Protein AF-X0PMG7-F1 (afdb_monomer_lite)

Secondary structure (DSSP, 8-state):
----GGGGS--TTGGGHHHHHHHHHHTT--HHHHHHHHHHHHHHHHHHHHHT--GGG--HHHHHHHHHHHHHTT-S-PPPHHHHHHHHHHHHHTT-S---------S--S-TTTTS--

Sequence (118 aa):
MGTISWRRGSGPLVPFAEGFGEELGRLGHRPGAVRHHLLLMGQFDRWLTGEGLVVEDLSVAVVEAFLGFRRASGRRRVPTAATVAPLLKYLRARQVVPPETLATPTSCDEMLVRYRTI

Organism: NCBI:txid1219028

pLDDT: mean 76.68, std 18.18, range [36.69, 94.38]

Radius of gyration: 14.13 Å; chains: 1; bounding box: 36×36×32 Å

Foldseek 3Di:
DDDLVLLPPPFQCNVVLPVLLVVCVVVVADPVLSVVLSVVSSLLSVVCVVVVHHLQNDDPVSVVVSLVVVVVVVDPDGDDVVSCVSVVVSCVVVVVYPPPPDPDPPDPPPDPPPRPDD

Structure (mmCIF, N/CA/C/O backbone):
data_AF-X0PMG7-F1
#
_entry.id   AF-X0PMG7-F1
#
loop_
_atom_site.group_PDB
_atom_site.id
_atom_site.type_symbol
_atom_site.label_atom_id
_atom_site.label_alt_id
_atom_site.label_comp_id
_atom_site.label_asym_id
_atom_site.label_entity_id
_atom_site.label_seq_id
_atom_site.pdbx_PDB_ins_code
_atom_site.Cartn_x
_atom_site.Cartn_y
_atom_site.Cartn_z
_atom_site.occupancy
_atom_site.B_iso_or_equiv
_atom_site.auth_seq_id
_atom_site.auth_comp_id
_atom_site.auth_asym_id
_atom_site.auth_atom_id
_atom_site.pdbx_PDB_model_num
ATOM 1 N N . MET A 1 1 ? 16.828 -16.840 -3.950 1.00 49.34 1 MET A N 1
ATOM 2 C CA . MET A 1 1 ? 15.976 -15.631 -3.818 1.00 49.34 1 MET A CA 1
ATOM 3 C C . MET A 1 1 ? 14.840 -15.956 -2.855 1.00 49.34 1 MET A C 1
ATOM 5 O O . MET A 1 1 ? 14.141 -16.927 -3.095 1.00 49.34 1 MET A O 1
ATOM 9 N N . GLY A 1 2 ? 14.705 -15.241 -1.732 1.00 58.06 2 GLY A N 1
ATOM 10 C CA . GLY A 1 2 ? 13.720 -15.589 -0.695 1.00 58.06 2 GLY A CA 1
ATOM 11 C C . GLY A 1 2 ? 12.274 -15.399 -1.164 1.00 58.06 2 GLY A C 1
ATOM 12 O O . GLY A 1 2 ? 11.942 -14.345 -1.708 1.00 58.06 2 GLY A O 1
ATOM 13 N N . THR A 1 3 ? 11.427 -16.408 -0.948 1.00 71.12 3 THR A N 1
ATOM 14 C CA . THR A 1 3 ? 10.010 -16.391 -1.338 1.00 71.12 3 THR A CA 1
ATOM 15 C C . THR A 1 3 ? 9.225 -15.345 -0.554 1.00 71.12 3 THR A C 1
ATOM 17 O O . THR A 1 3 ? 9.398 -15.210 0.658 1.00 71.12 3 THR A O 1
ATOM 20 N N . ILE A 1 4 ? 8.317 -14.641 -1.226 1.00 85.38 4 ILE A N 1
ATOM 21 C CA . ILE A 1 4 ? 7.404 -13.679 -0.603 1.00 85.38 4 ILE A CA 1
ATOM 22 C C . ILE A 1 4 ? 6.265 -14.469 0.052 1.00 85.38 4 ILE A C 1
ATOM 24 O O . ILE A 1 4 ? 5.267 -14.789 -0.585 1.00 85.38 4 ILE A O 1
ATOM 28 N N . SER A 1 5 ? 6.456 -14.847 1.317 1.00 88.12 5 SER A N 1
ATOM 29 C CA . SER A 1 5 ? 5.601 -15.810 2.025 1.00 88.12 5 SER A CA 1
ATOM 30 C C . SER A 1 5 ? 4.172 -15.330 2.280 1.00 88.12 5 SER A C 1
ATOM 32 O O . SER A 1 5 ? 3.270 -16.160 2.315 1.00 88.12 5 SER A O 1
ATOM 34 N N . TRP A 1 6 ? 3.949 -14.017 2.416 1.00 91.94 6 TRP A N 1
ATOM 35 C CA . TRP A 1 6 ? 2.618 -13.454 2.684 1.00 91.94 6 TRP A CA 1
ATOM 36 C C . TRP A 1 6 ? 1.620 -13.698 1.543 1.00 91.94 6 TRP A C 1
ATOM 38 O O . TRP A 1 6 ? 0.425 -13.755 1.793 1.00 91.94 6 TRP A O 1
ATOM 48 N N . ARG A 1 7 ? 2.103 -13.958 0.318 1.00 91.81 7 ARG A N 1
ATOM 49 C CA . ARG A 1 7 ? 1.275 -14.329 -0.845 1.00 91.81 7 ARG A CA 1
ATOM 50 C C . ARG A 1 7 ? 0.483 -15.631 -0.670 1.00 91.81 7 ARG A C 1
ATOM 52 O O . ARG A 1 7 ? -0.323 -15.961 -1.523 1.00 91.81 7 ARG A O 1
ATOM 59 N N . ARG A 1 8 ? 0.757 -16.402 0.385 1.00 90.69 8 ARG A N 1
ATOM 60 C CA . ARG A 1 8 ? 0.014 -17.623 0.734 1.00 90.69 8 ARG A CA 1
ATOM 61 C C . ARG A 1 8 ? -0.985 -17.412 1.874 1.00 90.69 8 ARG A C 1
ATOM 63 O O . ARG A 1 8 ? -1.571 -18.382 2.337 1.00 90.69 8 ARG A O 1
ATOM 70 N N . GLY A 1 9 ? -1.101 -16.188 2.388 1.00 91.00 9 GLY A N 1
ATOM 71 C CA . GLY A 1 9 ? -2.079 -15.849 3.416 1.00 91.00 9 GLY A CA 1
ATOM 72 C C . GLY A 1 9 ? -3.486 -15.689 2.842 1.00 91.00 9 GLY A C 1
ATOM 73 O O . GLY A 1 9 ? -3.730 -15.947 1.668 1.00 91.00 9 GLY A O 1
ATOM 74 N N . SER A 1 10 ? -4.396 -15.211 3.681 1.00 91.19 10 SER A N 1
ATOM 75 C CA . SER A 1 10 ? -5.794 -14.926 3.335 1.00 91.19 10 SER A CA 1
ATOM 76 C C . SER A 1 10 ? -6.121 -13.432 3.431 1.00 91.19 10 SER A C 1
ATOM 78 O O . SER A 1 10 ? -7.265 -13.065 3.680 1.00 91.19 10 SER A O 1
ATOM 80 N N . GLY A 1 11 ? -5.102 -12.577 3.335 1.00 91.88 11 GLY A N 1
ATOM 81 C CA . GLY A 1 11 ? -5.273 -11.135 3.436 1.00 91.88 11 GLY A CA 1
ATOM 82 C C . GLY A 1 11 ? -5.918 -10.544 2.178 1.00 91.88 11 GLY A C 1
ATOM 83 O O . GLY A 1 11 ? -5.859 -11.155 1.102 1.00 91.88 11 GLY A O 1
ATOM 84 N N . PRO A 1 12 ? -6.521 -9.351 2.289 1.00 93.12 12 PRO A N 1
ATOM 85 C CA . PRO A 1 12 ? -7.296 -8.740 1.213 1.00 93.12 12 PRO A CA 1
ATOM 86 C C . PRO A 1 12 ? -6.463 -8.497 -0.056 1.00 93.12 12 PRO A C 1
ATOM 88 O O . PRO A 1 12 ? -6.970 -8.604 -1.169 1.00 93.12 12 PRO A O 1
ATOM 91 N N . LEU A 1 13 ? -5.159 -8.236 0.068 1.00 92.44 13 LEU A N 1
ATOM 92 C CA . LEU A 1 13 ? -4.297 -7.951 -1.079 1.00 92.44 13 LEU A CA 1
ATOM 93 C C . LEU A 1 13 ? -3.648 -9.200 -1.687 1.00 92.44 13 LEU A C 1
ATOM 95 O O . LEU A 1 13 ? -3.039 -9.109 -2.756 1.00 92.44 13 LEU A O 1
ATOM 99 N N . VAL A 1 14 ? -3.759 -10.365 -1.048 1.00 94.38 14 VAL A N 1
ATOM 100 C CA . VAL A 1 14 ? -3.118 -11.604 -1.517 1.00 94.38 14 VAL A CA 1
ATOM 101 C C . VAL A 1 14 ? -3.473 -11.960 -2.970 1.00 94.38 14 VAL A C 1
ATOM 103 O O . VAL A 1 14 ? -2.531 -12.190 -3.738 1.00 94.38 14 VAL A O 1
ATOM 106 N N . PRO A 1 15 ? -4.751 -11.924 -3.409 1.00 94.00 15 PRO A N 1
ATOM 107 C CA . PRO A 1 15 ? -5.128 -12.272 -4.787 1.00 94.00 15 PRO A CA 1
ATOM 108 C C . PRO A 1 15 ? -4.471 -11.388 -5.859 1.00 94.00 15 PRO A C 1
ATOM 110 O O . PRO A 1 15 ? -4.362 -11.767 -7.022 1.00 94.00 15 PRO A O 1
ATOM 113 N N . PHE A 1 16 ? -4.003 -10.201 -5.474 1.00 92.50 16 PHE A N 1
ATOM 114 C CA . PHE A 1 16 ? -3.460 -9.190 -6.378 1.00 92.50 16 PHE A CA 1
ATOM 115 C C . PHE A 1 16 ? -1.933 -9.230 -6.476 1.00 92.50 16 PHE A C 1
ATOM 117 O O . PHE A 1 16 ? -1.347 -8.584 -7.347 1.00 92.50 16 PHE A O 1
ATOM 124 N N . ALA A 1 17 ? -1.276 -9.972 -5.586 1.00 92.69 17 ALA A N 1
ATOM 125 C CA . ALA A 1 17 ? 0.159 -9.881 -5.364 1.00 92.69 17 ALA A CA 1
ATOM 126 C C . ALA A 1 17 ? 1.008 -10.406 -6.527 1.00 92.69 17 ALA A C 1
ATOM 128 O O . ALA A 1 17 ? 2.108 -9.896 -6.758 1.00 92.69 17 ALA A O 1
ATOM 129 N N . GLU A 1 18 ? 0.547 -11.449 -7.215 1.00 93.06 18 GLU A N 1
ATOM 130 C CA . GLU A 1 18 ? 1.232 -12.020 -8.377 1.00 93.06 18 GLU A CA 1
ATOM 131 C C . GLU A 1 18 ? 1.179 -11.056 -9.560 1.00 93.06 18 GLU A C 1
ATOM 133 O O . GLU A 1 18 ? 2.226 -10.544 -9.961 1.00 93.06 18 GLU A O 1
ATOM 138 N N . GLY A 1 19 ? -0.031 -10.701 -10.003 1.00 93.19 19 GLY A N 1
ATOM 139 C CA . GLY A 1 19 ? -0.224 -9.795 -11.135 1.00 93.19 19 GLY A CA 1
ATOM 140 C C . GLY A 1 19 ? 0.378 -8.404 -10.915 1.00 93.19 19 GLY A C 1
ATOM 141 O O . GLY A 1 19 ? 0.882 -7.800 -11.857 1.00 93.19 19 GLY A O 1
ATOM 142 N N . PHE A 1 20 ? 0.438 -7.907 -9.673 1.00 92.56 20 PHE A N 1
ATOM 143 C CA . PHE A 1 20 ? 1.149 -6.658 -9.395 1.00 92.56 20 PHE A CA 1
ATOM 144 C C . PHE A 1 20 ? 2.663 -6.787 -9.625 1.00 92.56 20 PHE A C 1
ATOM 146 O O . PHE A 1 20 ? 3.303 -5.872 -10.140 1.00 92.56 20 PHE A O 1
ATOM 153 N N . GLY A 1 21 ? 3.253 -7.931 -9.267 1.00 92.31 21 GLY A N 1
ATOM 154 C CA . GLY A 1 21 ? 4.668 -8.200 -9.522 1.00 92.31 21 GLY A CA 1
ATOM 155 C C . GLY A 1 21 ? 4.986 -8.290 -11.015 1.00 92.31 21 GLY A C 1
ATOM 156 O O . GLY A 1 21 ? 5.988 -7.726 -11.457 1.00 92.31 21 GLY A O 1
ATOM 157 N N . GLU A 1 22 ? 4.122 -8.956 -11.779 1.00 93.38 22 GLU A N 1
ATOM 158 C CA . GLU A 1 22 ? 4.220 -9.046 -13.240 1.00 93.38 22 GLU A CA 1
ATOM 159 C C . GLU A 1 22 ? 4.084 -7.674 -13.900 1.00 93.38 22 GLU A C 1
ATOM 161 O O . GLU A 1 22 ? 4.903 -7.317 -14.747 1.00 93.38 22 GLU A O 1
ATOM 166 N N . GLU A 1 23 ? 3.115 -6.867 -13.460 1.00 91.19 23 GLU A N 1
ATOM 167 C CA . GLU A 1 23 ? 2.899 -5.516 -13.977 1.00 91.19 23 GLU A CA 1
ATOM 168 C C . GLU A 1 23 ? 4.119 -4.621 -13.739 1.00 91.19 23 GLU A C 1
ATOM 170 O O . GLU A 1 23 ? 4.565 -3.921 -14.646 1.00 91.19 23 GLU A O 1
ATOM 175 N N . LEU A 1 24 ? 4.729 -4.679 -12.551 1.00 89.25 24 LEU A N 1
ATOM 176 C CA . LEU A 1 24 ? 5.972 -3.949 -12.294 1.00 89.25 24 LEU A CA 1
ATOM 177 C C . LEU A 1 24 ? 7.110 -4.424 -13.212 1.00 89.25 24 LEU A C 1
ATOM 179 O O . LEU A 1 24 ? 7.884 -3.601 -13.703 1.00 89.25 24 LEU A O 1
ATOM 183 N N . GLY A 1 25 ? 7.205 -5.729 -13.479 1.00 89.75 25 GLY A N 1
ATOM 184 C CA . GLY A 1 25 ? 8.149 -6.274 -14.457 1.00 89.75 25 GLY A CA 1
ATOM 185 C C . GLY A 1 25 ? 7.902 -5.728 -15.867 1.00 89.75 25 GLY A C 1
ATOM 186 O O . GLY A 1 25 ? 8.835 -5.250 -16.512 1.00 89.75 25 GLY A O 1
ATOM 187 N N . ARG A 1 26 ? 6.640 -5.707 -16.310 1.00 90.25 26 ARG A N 1
ATOM 188 C CA . ARG A 1 26 ? 6.209 -5.163 -17.608 1.00 90.25 26 ARG A CA 1
ATOM 189 C C . ARG A 1 26 ? 6.520 -3.671 -17.750 1.00 90.25 26 ARG A C 1
ATOM 191 O O . ARG A 1 26 ? 6.894 -3.220 -18.827 1.00 90.25 26 ARG A O 1
ATOM 198 N N . LEU A 1 27 ? 6.413 -2.914 -16.659 1.00 86.12 27 LEU A N 1
ATOM 199 C CA . LEU A 1 27 ? 6.783 -1.496 -16.587 1.00 86.12 27 LEU A CA 1
ATOM 200 C C . LEU A 1 27 ? 8.309 -1.261 -16.522 1.00 86.12 27 LEU A C 1
ATOM 202 O O . LEU A 1 27 ? 8.751 -0.116 -16.432 1.00 86.12 27 LEU A O 1
ATOM 206 N N . GLY A 1 28 ? 9.125 -2.319 -16.574 1.00 89.81 28 GLY A N 1
ATOM 207 C CA . GLY A 1 28 ? 10.586 -2.235 -16.615 1.00 89.81 28 GLY A CA 1
ATOM 208 C C . GLY A 1 28 ? 11.249 -2.064 -15.246 1.00 89.81 28 GLY A C 1
ATOM 209 O O . GLY A 1 28 ? 12.418 -1.672 -15.171 1.00 89.81 28 GLY A O 1
ATOM 210 N N . HIS A 1 29 ? 10.544 -2.340 -14.143 1.00 85.38 29 HIS A N 1
ATOM 211 C CA . HIS A 1 29 ? 11.159 -2.289 -12.818 1.00 85.38 29 HIS A CA 1
ATOM 212 C C . HIS A 1 29 ? 12.184 -3.415 -12.639 1.00 85.38 29 HIS A C 1
ATOM 214 O O . HIS A 1 29 ? 11.925 -4.587 -12.907 1.00 85.38 29 HIS A O 1
ATOM 220 N N . ARG A 1 30 ? 13.353 -3.063 -12.089 1.00 90.50 30 ARG A N 1
ATOM 221 C CA . ARG A 1 30 ? 14.396 -4.034 -11.726 1.00 90.50 30 ARG A CA 1
ATOM 222 C C . ARG A 1 30 ? 13.870 -5.043 -10.688 1.00 90.50 30 ARG A C 1
ATOM 224 O O . ARG A 1 30 ? 13.106 -4.641 -9.805 1.00 90.50 30 ARG A O 1
ATOM 231 N N . PRO A 1 31 ? 14.359 -6.300 -10.662 1.00 88.06 31 PRO A N 1
ATOM 232 C CA . PRO A 1 31 ? 13.903 -7.321 -9.708 1.00 88.06 31 PRO A CA 1
ATOM 233 C C . PRO A 1 31 ? 13.948 -6.888 -8.233 1.00 88.06 31 PRO A C 1
ATOM 235 O O . PRO A 1 31 ? 13.050 -7.209 -7.452 1.00 88.06 31 PRO A O 1
ATOM 238 N N . GLY A 1 32 ? 14.961 -6.107 -7.841 1.00 87.81 32 GLY A N 1
ATOM 239 C CA . GLY A 1 32 ? 15.055 -5.540 -6.492 1.00 87.81 32 GLY A CA 1
ATOM 240 C C . GLY A 1 32 ? 13.931 -4.547 -6.169 1.00 87.81 32 GLY A C 1
ATOM 241 O O . GLY A 1 32 ? 13.376 -4.586 -5.070 1.00 87.81 32 GLY A O 1
ATOM 242 N N . ALA A 1 33 ? 13.542 -3.710 -7.136 1.00 84.69 33 ALA A N 1
ATOM 243 C CA . ALA A 1 33 ? 12.432 -2.770 -6.994 1.00 84.69 33 ALA A CA 1
ATOM 244 C C . ALA A 1 33 ? 11.081 -3.496 -6.941 1.00 84.69 33 ALA A C 1
ATOM 246 O O . ALA A 1 33 ? 10.248 -3.152 -6.102 1.00 84.69 33 ALA A O 1
ATOM 247 N N . VAL A 1 34 ? 10.887 -4.537 -7.760 1.00 89.38 34 VAL A N 1
ATOM 248 C CA . VAL A 1 34 ? 9.689 -5.396 -7.707 1.00 89.38 34 VAL A CA 1
ATOM 249 C C . VAL A 1 34 ? 9.558 -6.031 -6.324 1.00 89.38 34 VAL A C 1
ATOM 251 O O . VAL A 1 34 ? 8.525 -5.916 -5.666 1.00 89.38 34 VAL A O 1
ATOM 254 N N . ARG A 1 35 ? 10.645 -6.621 -5.813 1.00 89.31 35 ARG A N 1
ATOM 255 C CA . ARG A 1 35 ? 10.665 -7.207 -4.468 1.00 89.31 35 ARG A CA 1
ATOM 256 C C . ARG A 1 35 ? 10.348 -6.177 -3.383 1.00 89.31 35 ARG A C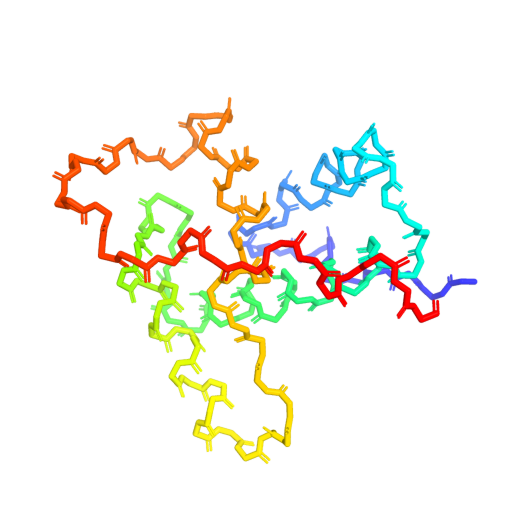 1
ATOM 258 O O . ARG A 1 35 ? 9.609 -6.497 -2.456 1.00 89.31 35 ARG A O 1
ATOM 265 N N . HIS A 1 36 ? 10.888 -4.963 -3.480 1.00 86.81 36 HIS A N 1
ATOM 266 C CA . HIS A 1 36 ? 10.597 -3.897 -2.521 1.00 86.81 36 HIS A CA 1
ATOM 267 C C . HIS A 1 36 ? 9.100 -3.557 -2.483 1.00 86.81 36 HIS A C 1
ATOM 269 O O . HIS A 1 36 ? 8.513 -3.526 -1.402 1.00 86.81 36 HIS A O 1
ATOM 275 N N . HIS A 1 37 ? 8.470 -3.382 -3.648 1.00 87.94 37 HIS A N 1
ATOM 276 C CA . HIS A 1 37 ? 7.036 -3.100 -3.742 1.00 87.94 37 HIS A CA 1
ATOM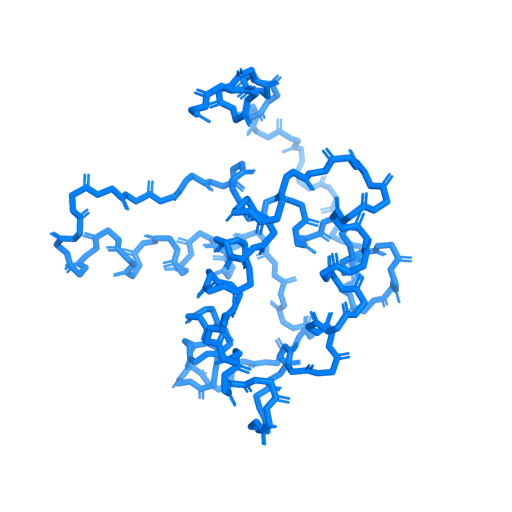 277 C C . HIS A 1 37 ? 6.183 -4.242 -3.183 1.00 87.94 37 HIS A C 1
ATOM 279 O O . HIS A 1 37 ? 5.226 -3.995 -2.458 1.00 87.94 37 HIS A O 1
ATOM 285 N N . LEU A 1 38 ? 6.559 -5.497 -3.427 1.00 91.44 38 LEU A N 1
ATOM 286 C CA . LEU A 1 38 ? 5.814 -6.642 -2.901 1.00 91.44 38 LEU A CA 1
ATOM 287 C C . LEU A 1 38 ? 5.968 -6.818 -1.385 1.00 91.44 38 LEU A C 1
ATOM 289 O O . LEU A 1 38 ? 5.045 -7.277 -0.715 1.00 91.44 38 LEU A O 1
ATOM 293 N N . LEU A 1 39 ? 7.115 -6.447 -0.811 1.00 90.25 39 LEU A N 1
ATOM 294 C CA . LEU A 1 39 ? 7.279 -6.402 0.645 1.00 90.25 39 LEU A CA 1
ATOM 295 C C . LEU A 1 39 ? 6.477 -5.261 1.276 1.00 90.25 39 LEU A C 1
ATOM 297 O O . LEU A 1 39 ? 6.000 -5.405 2.402 1.00 90.25 39 LEU A O 1
ATOM 301 N N . LEU A 1 40 ? 6.345 -4.131 0.580 1.00 87.94 40 LEU A N 1
ATOM 302 C CA . LEU A 1 40 ? 5.482 -3.032 1.001 1.00 87.94 40 LEU A CA 1
ATOM 303 C C . LEU A 1 40 ? 4.008 -3.454 0.966 1.00 87.94 40 LEU A C 1
ATOM 305 O O . LEU A 1 40 ? 3.302 -3.253 1.949 1.00 87.94 40 LEU A O 1
ATOM 309 N N . MET A 1 41 ? 3.583 -4.105 -0.116 1.00 91.12 41 MET A N 1
ATOM 310 C CA . MET A 1 41 ? 2.227 -4.628 -0.274 1.00 91.12 41 MET A CA 1
ATOM 311 C C . MET A 1 41 ? 1.867 -5.626 0.832 1.00 91.12 41 MET A C 1
ATOM 313 O O . MET A 1 41 ? 0.806 -5.500 1.423 1.00 91.12 41 MET A O 1
ATOM 317 N N . GLY A 1 42 ? 2.773 -6.532 1.213 1.00 92.12 42 GLY A N 1
ATOM 318 C CA . GLY A 1 42 ? 2.519 -7.462 2.324 1.00 92.12 42 GLY A CA 1
ATOM 319 C C . GLY A 1 42 ? 2.445 -6.808 3.708 1.00 92.12 42 GLY A C 1
ATOM 320 O O . GLY A 1 42 ? 1.780 -7.317 4.605 1.00 92.12 42 GLY A O 1
ATOM 321 N N . GLN A 1 43 ? 3.123 -5.675 3.911 1.00 89.94 43 GLN A N 1
ATOM 322 C CA . GLN A 1 43 ? 2.950 -4.883 5.135 1.00 89.94 43 GLN A CA 1
ATOM 323 C C . GLN A 1 43 ? 1.592 -4.187 5.153 1.00 89.94 43 GLN A C 1
ATOM 325 O O . GLN A 1 43 ? 0.986 -4.083 6.215 1.00 89.94 43 GLN A O 1
ATOM 330 N N . PHE A 1 44 ? 1.139 -3.719 3.992 1.00 90.19 44 PHE A N 1
ATOM 331 C CA . PHE A 1 44 ? -0.167 -3.096 3.854 1.00 90.19 44 PHE A CA 1
ATOM 332 C C . PHE A 1 44 ? -1.292 -4.117 4.043 1.00 90.19 44 PHE A C 1
ATOM 334 O O . PHE A 1 44 ? -2.181 -3.881 4.843 1.00 90.19 44 PHE A O 1
ATOM 341 N N . ASP A 1 45 ? -1.174 -5.294 3.427 1.00 92.31 45 ASP A N 1
ATOM 342 C CA . ASP A 1 45 ? -2.080 -6.438 3.586 1.00 92.31 45 ASP A CA 1
ATOM 343 C C . ASP A 1 45 ? -2.294 -6.819 5.058 1.00 92.31 45 ASP A C 1
ATOM 345 O O . ASP A 1 45 ? -3.422 -6.925 5.540 1.00 92.31 45 ASP A O 1
ATOM 349 N N . ARG A 1 46 ? -1.191 -6.945 5.806 1.00 92.56 46 ARG A N 1
ATOM 350 C CA . ARG A 1 46 ? -1.239 -7.223 7.244 1.00 92.56 46 ARG A CA 1
ATOM 351 C C . ARG A 1 46 ? -1.934 -6.112 8.024 1.00 92.56 46 ARG A C 1
ATOM 353 O O . ARG A 1 46 ? -2.660 -6.412 8.964 1.00 92.56 46 ARG A O 1
ATOM 360 N N . TRP A 1 47 ? -1.663 -4.854 7.683 1.00 93.19 47 TRP A N 1
ATOM 361 C CA . TRP A 1 47 ? -2.291 -3.721 8.355 1.00 93.19 47 TRP A CA 1
ATOM 362 C C . TRP A 1 47 ? -3.796 -3.680 8.071 1.00 93.19 47 TRP A C 1
ATOM 364 O O . TRP A 1 47 ? -4.562 -3.657 9.022 1.00 93.19 47 TRP A O 1
ATOM 374 N N . LEU A 1 48 ? -4.222 -3.819 6.811 1.00 92.19 48 L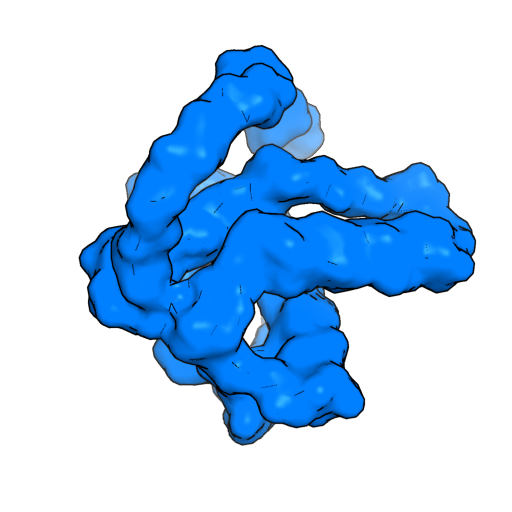EU A N 1
ATOM 375 C CA . LEU A 1 48 ? -5.641 -3.906 6.440 1.00 92.19 48 LEU A CA 1
ATOM 376 C C . LEU A 1 48 ? -6.352 -5.033 7.194 1.00 92.19 48 LEU A C 1
ATOM 378 O O . LEU A 1 48 ? -7.409 -4.815 7.770 1.00 92.19 48 LEU A O 1
ATOM 382 N N . THR A 1 49 ? -5.722 -6.208 7.273 1.00 93.38 49 THR A N 1
ATOM 383 C CA . THR A 1 49 ? -6.254 -7.348 8.036 1.00 93.38 49 THR A CA 1
ATOM 384 C C . THR A 1 49 ? -6.427 -7.012 9.523 1.00 93.38 49 THR A C 1
ATOM 386 O O . THR A 1 49 ? -7.412 -7.416 10.129 1.00 93.38 49 THR A O 1
ATOM 389 N N . GLY A 1 50 ? -5.482 -6.275 10.117 1.00 93.38 50 GLY A N 1
ATOM 390 C CA . GLY A 1 50 ? -5.561 -5.841 11.515 1.00 93.38 50 GLY A CA 1
ATOM 391 C C . GLY A 1 50 ? -6.647 -4.794 11.774 1.00 93.38 50 GLY A C 1
ATOM 392 O O . GLY A 1 50 ? -7.258 -4.820 12.836 1.00 93.38 50 GLY A O 1
ATOM 393 N N . GLU A 1 51 ? -6.908 -3.921 10.801 1.00 91.69 51 GLU A N 1
ATOM 394 C CA . GLU A 1 51 ? -7.985 -2.920 10.849 1.00 91.69 51 GLU A CA 1
ATOM 395 C C . GLU A 1 51 ? -9.354 -3.489 10.418 1.00 91.69 51 GLU A C 1
ATOM 397 O O . GLU A 1 51 ? -10.360 -2.790 10.491 1.00 91.69 51 GLU A O 1
ATOM 402 N N . GLY A 1 52 ? -9.412 -4.744 9.954 1.00 92.31 52 GLY A N 1
ATOM 403 C CA . GLY A 1 52 ? -10.635 -5.361 9.428 1.00 92.31 52 GLY A CA 1
ATOM 404 C C . GLY A 1 52 ? -11.106 -4.784 8.088 1.00 92.31 52 GLY A C 1
ATOM 405 O O . GLY A 1 52 ? -12.281 -4.914 7.757 1.00 92.31 52 GLY A O 1
ATOM 406 N N . LEU A 1 53 ? -10.207 -4.151 7.331 1.00 91.31 53 LEU A N 1
ATOM 407 C CA . LEU A 1 53 ? -10.498 -3.501 6.052 1.00 91.31 53 LEU A CA 1
ATOM 408 C C . LEU A 1 53 ? -10.332 -4.465 4.876 1.00 91.31 53 LEU A C 1
ATOM 410 O O . LEU A 1 53 ? -9.396 -5.273 4.840 1.00 91.31 53 LEU A O 1
ATOM 414 N N . VAL A 1 54 ? -11.203 -4.323 3.879 1.00 87.31 54 VAL A N 1
ATOM 415 C CA . VAL A 1 54 ? -11.137 -5.073 2.618 1.00 87.31 54 VAL A CA 1
ATOM 416 C C . VAL A 1 54 ? -10.583 -4.210 1.478 1.00 87.31 54 VAL A C 1
ATOM 418 O O . VAL A 1 54 ? -10.230 -3.045 1.664 1.00 87.31 54 VAL A O 1
ATOM 421 N N . VAL A 1 55 ? -10.419 -4.788 0.284 1.00 83.75 55 VAL A N 1
ATOM 422 C CA . VAL A 1 55 ? -9.834 -4.062 -0.862 1.00 83.75 55 VAL A CA 1
ATOM 423 C C . VAL A 1 55 ? -10.782 -2.980 -1.372 1.00 83.75 55 VAL A C 1
ATOM 425 O O . VAL A 1 55 ? -10.338 -1.945 -1.859 1.00 83.75 55 VAL A O 1
ATOM 428 N N . GLU A 1 56 ? -12.079 -3.197 -1.215 1.00 82.00 56 GLU A N 1
ATOM 429 C CA . GLU A 1 56 ? -13.151 -2.285 -1.592 1.00 82.00 56 GLU A CA 1
ATOM 430 C C . GLU A 1 56 ? -13.149 -1.005 -0.740 1.00 82.00 56 GLU A C 1
ATOM 432 O O . GLU A 1 56 ? -13.558 0.048 -1.225 1.00 82.00 56 GLU A O 1
ATOM 437 N N . ASP A 1 57 ? -12.611 -1.066 0.484 1.00 84.50 57 ASP A N 1
ATOM 438 C CA . ASP A 1 57 ? -12.471 0.088 1.383 1.00 84.50 57 ASP A CA 1
ATOM 439 C C . ASP A 1 57 ? -11.266 0.976 1.030 1.00 84.50 57 ASP A C 1
ATOM 441 O O . ASP A 1 57 ? -11.061 2.042 1.624 1.00 84.50 57 ASP A O 1
ATOM 445 N N . LEU A 1 58 ? -10.423 0.548 0.082 1.00 82.88 58 LEU A N 1
ATOM 446 C CA . LEU A 1 58 ? -9.219 1.284 -0.281 1.00 82.88 58 LEU A CA 1
ATOM 447 C C . LEU A 1 58 ? -9.565 2.651 -0.871 1.00 82.88 58 LEU A C 1
ATOM 449 O O . LEU A 1 58 ? -10.068 2.783 -1.982 1.00 82.88 58 LEU A O 1
ATOM 453 N N . SER A 1 59 ? -9.168 3.679 -0.138 1.00 79.88 59 SER A N 1
ATOM 454 C CA . SER A 1 59 ? -9.270 5.086 -0.510 1.00 79.88 59 SER A CA 1
ATOM 455 C C . SER A 1 59 ? -7.943 5.793 -0.252 1.00 79.88 59 SER A C 1
ATOM 457 O O . SER A 1 59 ? -7.046 5.254 0.412 1.00 79.88 59 SER A O 1
ATOM 459 N N . VAL A 1 60 ? -7.810 7.031 -0.728 1.00 77.19 60 VAL A N 1
ATOM 460 C CA . VAL A 1 60 ? -6.676 7.897 -0.367 1.00 77.19 60 VAL A CA 1
ATOM 461 C C . VAL A 1 60 ? -6.563 8.031 1.155 1.00 77.19 60 VAL A C 1
ATOM 463 O O . VAL A 1 60 ? -5.457 7.972 1.689 1.00 77.19 60 VAL A O 1
ATOM 466 N N . ALA A 1 61 ? -7.689 8.119 1.868 1.00 82.25 61 ALA A N 1
ATOM 467 C CA . ALA A 1 61 ? -7.710 8.215 3.326 1.00 82.25 61 ALA A CA 1
ATOM 468 C C . ALA A 1 61 ? -7.126 6.965 4.008 1.00 82.25 61 ALA A C 1
ATOM 470 O O . ALA A 1 61 ? -6.298 7.087 4.910 1.00 82.25 61 ALA A O 1
ATOM 471 N N . VAL A 1 62 ? -7.494 5.766 3.544 1.00 86.12 62 VAL A N 1
ATOM 472 C CA . VAL A 1 62 ? -6.953 4.496 4.066 1.00 86.12 62 VAL A CA 1
ATOM 473 C C . VAL A 1 62 ? -5.449 4.384 3.803 1.00 86.12 62 VAL A C 1
ATOM 475 O O . VAL A 1 62 ? -4.688 3.934 4.662 1.00 86.12 62 VAL A O 1
ATOM 478 N N . VAL A 1 63 ? -4.985 4.853 2.643 1.00 83.56 63 VAL A N 1
ATOM 479 C CA . VAL A 1 63 ? -3.553 4.888 2.318 1.00 83.56 63 VAL A CA 1
ATOM 480 C C . VAL A 1 63 ? -2.806 5.862 3.227 1.00 83.56 63 VAL A C 1
ATOM 482 O O . VAL A 1 63 ? -1.761 5.502 3.770 1.00 83.56 63 VAL A O 1
ATOM 485 N N . GLU A 1 64 ? -3.330 7.067 3.445 1.00 83.81 64 GLU A N 1
ATOM 486 C CA . GLU A 1 64 ? -2.719 8.036 4.360 1.00 83.81 64 GLU A CA 1
ATOM 487 C C . GLU A 1 64 ? -2.700 7.534 5.809 1.00 83.81 64 GLU A C 1
ATOM 489 O O . GLU A 1 64 ? -1.685 7.698 6.493 1.00 83.81 64 GLU A O 1
ATOM 494 N N . ALA A 1 65 ? -3.751 6.841 6.258 1.00 88.12 65 ALA A N 1
ATOM 495 C CA . ALA A 1 65 ? -3.792 6.193 7.567 1.00 88.12 65 ALA A CA 1
ATOM 496 C C . ALA A 1 65 ? -2.678 5.144 7.715 1.00 88.12 65 ALA A C 1
ATOM 498 O O . ALA A 1 65 ? -1.920 5.176 8.690 1.00 88.12 65 ALA A O 1
ATOM 499 N N . PHE A 1 66 ? -2.480 4.287 6.708 1.00 86.31 66 PHE A N 1
ATOM 500 C CA . PHE A 1 66 ? -1.366 3.337 6.682 1.00 86.31 66 PHE A CA 1
ATOM 501 C C . PHE A 1 66 ? 0.004 4.033 6.730 1.00 86.31 66 PHE A C 1
ATOM 503 O O . PHE A 1 66 ? 0.916 3.597 7.446 1.00 86.31 66 PHE A O 1
ATOM 510 N N . LEU A 1 67 ? 0.182 5.130 5.988 1.00 84.06 67 LEU A N 1
ATOM 511 C CA . LEU A 1 67 ? 1.421 5.907 6.033 1.00 84.06 67 LEU A CA 1
ATOM 512 C C . LEU A 1 67 ? 1.634 6.543 7.415 1.00 84.06 67 LEU A C 1
ATOM 514 O O . LEU A 1 67 ? 2.755 6.517 7.927 1.00 84.06 67 LEU A O 1
ATOM 518 N N . GLY A 1 68 ? 0.575 7.059 8.043 1.00 85.50 68 GLY A N 1
ATOM 519 C CA . GLY A 1 68 ? 0.567 7.570 9.415 1.00 85.50 68 GLY A CA 1
ATOM 520 C C . GLY A 1 68 ? 0.989 6.515 10.439 1.00 85.50 68 GLY A C 1
ATOM 521 O O . GLY A 1 68 ? 1.948 6.736 11.182 1.00 85.50 68 GLY A O 1
ATOM 522 N N . PHE A 1 69 ? 0.372 5.331 10.399 1.00 85.81 69 PHE A N 1
ATOM 523 C CA . PHE A 1 69 ? 0.741 4.178 11.228 1.00 85.81 69 PHE A CA 1
ATOM 524 C C . PHE A 1 69 ? 2.237 3.845 11.107 1.00 85.81 69 PHE A C 1
ATOM 526 O O . PHE A 1 69 ? 2.945 3.628 12.095 1.00 85.81 69 PHE A O 1
ATOM 533 N N . ARG A 1 70 ? 2.779 3.883 9.885 1.00 81.62 70 ARG A N 1
ATOM 534 C CA . ARG A 1 70 ? 4.201 3.606 9.655 1.00 81.62 70 ARG A CA 1
ATOM 535 C C . ARG A 1 70 ? 5.131 4.708 10.146 1.00 81.62 70 ARG A C 1
ATOM 537 O O . ARG A 1 70 ? 6.206 4.369 10.647 1.00 81.62 70 ARG A O 1
ATOM 544 N N . ARG A 1 71 ? 4.739 5.983 10.045 1.00 80.56 71 ARG A N 1
ATOM 545 C CA . ARG A 1 71 ? 5.473 7.107 10.659 1.00 80.56 71 ARG A CA 1
ATOM 546 C C . ARG A 1 71 ? 5.540 6.937 12.176 1.00 80.56 71 ARG A C 1
ATOM 548 O O . ARG A 1 71 ? 6.626 7.039 12.740 1.00 80.56 71 ARG A O 1
ATOM 555 N N . ALA A 1 72 ? 4.420 6.580 12.804 1.00 81.69 72 ALA A N 1
ATOM 556 C CA . ALA A 1 72 ? 4.335 6.355 14.246 1.00 81.69 72 ALA A CA 1
ATOM 557 C C . ALA A 1 72 ? 5.202 5.173 14.723 1.00 81.69 72 ALA A C 1
ATOM 559 O O . ALA A 1 72 ? 5.747 5.207 15.820 1.00 81.69 72 ALA A O 1
ATOM 560 N N . SER A 1 73 ? 5.421 4.162 13.874 1.00 75.56 73 SER A N 1
ATOM 561 C CA . SER A 1 73 ? 6.270 3.001 14.195 1.00 75.56 73 SER A CA 1
ATOM 562 C C . SER A 1 73 ? 7.791 3.275 14.236 1.00 75.56 73 SER A C 1
ATOM 564 O O . SER A 1 73 ? 8.584 2.336 14.304 1.00 75.56 73 SER A O 1
ATOM 566 N N . GLY A 1 74 ? 8.231 4.539 14.154 1.00 62.88 74 GLY A N 1
ATOM 567 C CA . GLY A 1 74 ? 9.632 4.942 14.361 1.00 62.88 74 GLY A CA 1
ATOM 568 C C . GLY A 1 74 ? 10.605 4.564 13.236 1.00 62.88 74 GLY A C 1
ATOM 569 O O . GLY A 1 74 ? 11.825 4.618 13.408 1.00 62.88 74 GLY A O 1
ATOM 570 N N . ARG A 1 75 ? 10.110 4.164 12.057 1.00 65.00 75 ARG A N 1
ATOM 571 C CA . ARG A 1 75 ? 10.978 3.757 10.941 1.00 65.00 75 ARG A CA 1
ATOM 572 C C . ARG A 1 75 ? 11.623 4.970 10.267 1.00 65.00 75 ARG A C 1
ATOM 574 O O . ARG A 1 75 ? 10.936 5.813 9.704 1.00 65.00 75 ARG A O 1
ATOM 581 N N . ARG A 1 76 ? 12.961 4.981 10.202 1.00 55.12 76 ARG A N 1
ATOM 582 C CA . ARG A 1 76 ? 13.780 6.055 9.589 1.00 55.12 76 ARG A CA 1
ATOM 583 C C . ARG A 1 76 ? 13.491 6.357 8.109 1.00 55.12 76 ARG A C 1
ATOM 585 O O . ARG A 1 76 ? 13.898 7.405 7.623 1.00 55.12 76 ARG A O 1
ATOM 592 N N . ARG A 1 77 ? 12.843 5.451 7.369 1.00 60.47 77 ARG A N 1
ATOM 593 C CA . ARG A 1 77 ? 12.437 5.664 5.969 1.00 60.47 77 ARG A CA 1
ATOM 594 C C . ARG A 1 77 ? 10.982 5.266 5.797 1.00 60.47 77 ARG A C 1
ATOM 596 O O . ARG A 1 77 ? 10.670 4.081 5.667 1.00 60.47 77 ARG A O 1
ATOM 603 N N . VAL A 1 78 ? 10.109 6.264 5.804 1.00 62.31 78 VAL A N 1
ATOM 604 C CA . VAL A 1 78 ? 8.688 6.097 5.513 1.00 62.31 78 VAL A CA 1
ATOM 605 C C . VAL A 1 78 ? 8.491 6.302 4.008 1.00 62.3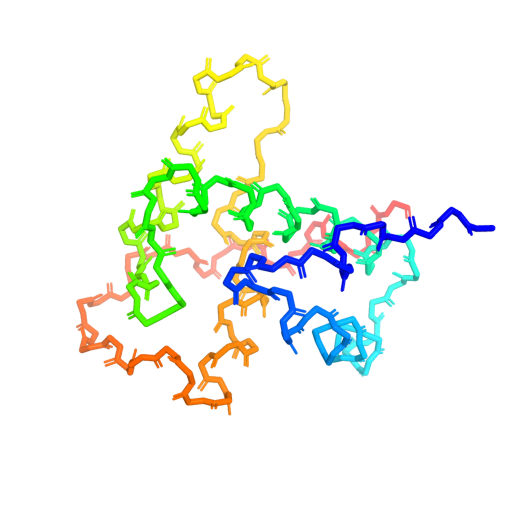1 78 VAL A C 1
ATOM 607 O O . VAL A 1 78 ? 8.843 7.360 3.490 1.00 62.31 78 VAL A O 1
ATOM 610 N N . PRO A 1 79 ? 7.983 5.297 3.283 1.00 66.38 79 PRO A N 1
ATOM 611 C CA . PRO A 1 79 ? 7.516 5.439 1.913 1.00 66.38 79 PRO A CA 1
ATOM 612 C C . PRO A 1 79 ? 6.490 6.557 1.803 1.00 66.38 79 PRO A C 1
ATOM 614 O O . PRO A 1 79 ? 5.626 6.704 2.660 1.00 66.38 79 PRO A O 1
ATOM 617 N N . THR A 1 80 ? 6.601 7.348 0.751 1.00 67.88 80 THR A N 1
ATOM 618 C CA . THR A 1 80 ? 5.631 8.396 0.441 1.00 67.88 80 THR A CA 1
ATOM 619 C C . THR A 1 80 ? 4.410 7.794 -0.252 1.00 67.88 80 THR A C 1
ATOM 621 O O . THR A 1 80 ? 4.466 6.655 -0.731 1.00 67.88 80 THR A O 1
ATOM 624 N N . ALA A 1 81 ? 3.335 8.575 -0.382 1.00 68.06 81 ALA A N 1
ATOM 625 C CA . ALA A 1 81 ? 2.187 8.220 -1.219 1.00 68.06 81 ALA A CA 1
ATOM 626 C C . ALA A 1 81 ? 2.622 7.776 -2.632 1.00 68.06 81 ALA A C 1
ATOM 628 O O . ALA A 1 81 ? 2.119 6.784 -3.156 1.00 68.06 81 ALA A O 1
ATOM 629 N N . ALA A 1 82 ? 3.672 8.394 -3.190 1.00 68.94 82 ALA A N 1
ATOM 630 C CA . ALA A 1 82 ? 4.259 8.015 -4.478 1.00 68.94 82 ALA A CA 1
ATOM 631 C C . ALA A 1 82 ? 4.793 6.568 -4.539 1.00 68.94 82 ALA A C 1
ATOM 633 O O . ALA A 1 82 ? 4.837 5.976 -5.611 1.00 68.94 82 ALA A O 1
ATOM 634 N N . THR A 1 83 ? 5.179 5.967 -3.408 1.00 71.69 83 THR A N 1
ATOM 635 C CA . THR A 1 83 ? 5.624 4.558 -3.370 1.00 71.69 83 THR A CA 1
ATOM 636 C C . THR A 1 83 ? 4.440 3.582 -3.369 1.00 71.69 83 THR A C 1
ATOM 638 O O . THR A 1 83 ? 4.586 2.427 -3.761 1.00 71.69 83 THR A O 1
ATOM 641 N N . VAL A 1 84 ? 3.261 4.034 -2.928 1.00 75.50 84 VAL A N 1
ATOM 642 C CA . VAL A 1 84 ? 2.014 3.247 -2.928 1.00 75.50 84 VAL A CA 1
ATOM 643 C C . VAL A 1 84 ? 1.223 3.469 -4.225 1.00 75.50 84 VAL A C 1
ATOM 645 O O . VAL A 1 84 ? 0.463 2.599 -4.644 1.00 75.50 84 VAL A O 1
ATOM 648 N N . ALA A 1 85 ? 1.455 4.583 -4.925 1.00 79.06 85 ALA A N 1
ATOM 649 C CA . ALA A 1 85 ? 0.771 4.940 -6.165 1.00 79.06 85 ALA A CA 1
ATOM 650 C C . ALA A 1 85 ? 0.781 3.845 -7.259 1.00 79.06 85 ALA A C 1
ATOM 652 O O . ALA A 1 85 ? -0.280 3.622 -7.847 1.00 79.06 85 ALA A O 1
ATOM 653 N N . PRO A 1 86 ? 1.882 3.104 -7.526 1.00 82.81 86 PRO A N 1
ATOM 654 C CA . PRO A 1 86 ? 1.858 2.011 -8.502 1.00 82.81 86 PRO A CA 1
ATOM 655 C C . PRO A 1 86 ? 0.860 0.904 -8.144 1.00 82.81 86 PRO A C 1
ATOM 657 O O . PRO A 1 86 ? 0.185 0.382 -9.028 1.00 82.81 86 PRO A O 1
ATOM 660 N N . LEU A 1 87 ? 0.726 0.580 -6.853 1.00 83.88 87 LEU A N 1
ATOM 661 C CA . LEU A 1 87 ? -0.241 -0.407 -6.372 1.00 83.88 87 LEU A CA 1
ATOM 662 C C . LEU A 1 87 ? -1.674 0.091 -6.583 1.00 83.88 87 LEU A C 1
ATOM 664 O O . LEU A 1 87 ? -2.497 -0.636 -7.129 1.00 83.88 87 LEU A O 1
ATOM 668 N N . LEU A 1 88 ? -1.964 1.344 -6.221 1.00 81.50 88 LEU A N 1
ATOM 669 C CA . LEU A 1 88 ? -3.298 1.928 -6.414 1.00 81.50 88 LEU A CA 1
ATOM 670 C C . LEU A 1 88 ? -3.676 2.013 -7.893 1.00 81.50 88 LEU A C 1
ATOM 672 O O . LEU A 1 88 ? -4.802 1.692 -8.262 1.00 81.50 88 LEU A O 1
ATOM 676 N N . LYS A 1 89 ? -2.729 2.398 -8.758 1.00 84.19 89 LYS A N 1
ATOM 677 C CA . LYS A 1 89 ? -2.933 2.418 -10.210 1.00 84.19 89 LYS A CA 1
ATOM 678 C C . LYS A 1 89 ? -3.261 1.023 -10.743 1.00 84.19 89 LYS A C 1
ATOM 680 O O . LYS A 1 89 ? -4.189 0.886 -11.536 1.00 84.19 89 LYS A O 1
ATOM 685 N N . TYR A 1 90 ? -2.536 0.002 -10.287 1.00 86.62 90 TYR A N 1
ATOM 686 C CA . TYR A 1 90 ? -2.782 -1.390 -10.661 1.00 86.62 90 TYR A CA 1
ATOM 687 C C . TYR A 1 90 ? -4.168 -1.884 -10.207 1.00 86.62 90 TYR A C 1
ATOM 689 O O . TYR A 1 90 ? -4.899 -2.463 -11.010 1.00 86.62 90 TYR A O 1
ATOM 697 N N . LEU A 1 91 ? -4.566 -1.614 -8.959 1.00 85.25 91 LEU A N 1
ATOM 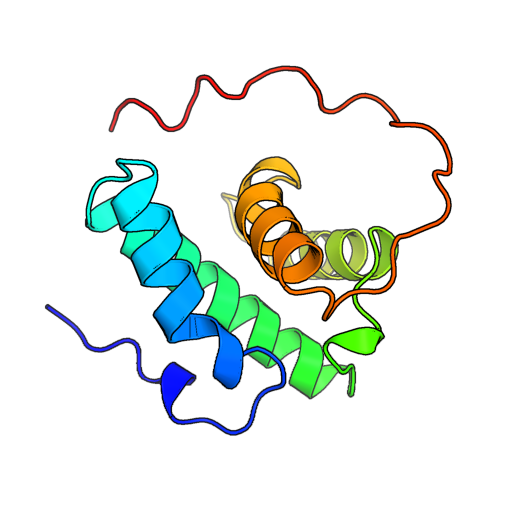698 C CA . LEU A 1 91 ? -5.867 -2.040 -8.428 1.00 85.25 91 LEU A CA 1
ATOM 699 C C . LEU A 1 91 ? -7.045 -1.316 -9.103 1.00 85.25 91 LEU A C 1
ATOM 701 O O . LEU A 1 91 ? -8.046 -1.951 -9.437 1.00 85.25 91 LEU A O 1
ATOM 705 N N . ARG A 1 92 ? -6.906 -0.012 -9.386 1.00 82.38 92 ARG A N 1
ATOM 706 C CA . ARG A 1 92 ? -7.904 0.769 -10.140 1.00 82.38 92 ARG A CA 1
ATOM 707 C C . ARG A 1 92 ? -8.052 0.282 -11.581 1.00 82.38 92 ARG A C 1
ATOM 709 O O . ARG A 1 92 ? -9.170 0.163 -12.066 1.00 82.38 92 ARG A O 1
ATOM 716 N N . ALA A 1 93 ? -6.949 -0.057 -12.254 1.00 82.12 93 ALA A N 1
ATOM 717 C CA . ALA A 1 93 ? -6.990 -0.612 -13.611 1.00 82.12 93 ALA A CA 1
ATOM 718 C C . ALA A 1 93 ? -7.727 -1.962 -13.686 1.00 82.12 93 ALA A C 1
ATOM 720 O O . ALA A 1 93 ? -8.223 -2.336 -14.744 1.00 82.12 93 ALA A O 1
ATOM 721 N N . ARG A 1 94 ? -7.816 -2.684 -12.564 1.00 82.31 94 ARG A N 1
ATOM 722 C CA . ARG A 1 94 ? -8.582 -3.929 -12.423 1.00 82.31 94 ARG A CA 1
ATOM 723 C C . ARG A 1 94 ? -10.011 -3.725 -11.913 1.00 82.31 94 ARG A C 1
ATOM 725 O O . ARG A 1 94 ? -10.695 -4.712 -11.683 1.00 82.31 94 ARG A O 1
ATOM 732 N N . GLN A 1 95 ? -10.451 -2.472 -11.757 1.00 75.50 95 GLN A N 1
ATOM 733 C CA . GLN A 1 95 ? -11.784 -2.085 -11.269 1.00 75.50 95 GLN A CA 1
ATOM 734 C C . GLN A 1 95 ? -12.149 -2.663 -9.892 1.00 75.50 95 GLN A C 1
ATOM 736 O O . GLN A 1 95 ? -13.322 -2.773 -9.557 1.00 75.50 95 GLN A O 1
ATOM 741 N N . VAL A 1 96 ? -11.144 -3.025 -9.090 1.00 71.31 96 VAL A N 1
ATOM 742 C CA . VAL A 1 96 ? -11.344 -3.598 -7.748 1.00 71.31 96 VAL A CA 1
ATOM 743 C C . VAL A 1 96 ? -11.575 -2.492 -6.721 1.00 71.31 96 VAL A C 1
ATOM 745 O O . VAL A 1 96 ? -12.320 -2.663 -5.766 1.00 71.31 96 VAL A O 1
ATOM 748 N N . VAL A 1 97 ? -10.944 -1.339 -6.936 1.00 63.69 97 VAL A N 1
ATOM 749 C CA . VAL A 1 97 ? -11.170 -0.135 -6.136 1.00 63.69 97 VAL A CA 1
ATOM 750 C C . VAL A 1 97 ? -12.190 0.725 -6.879 1.00 63.69 97 VAL A C 1
ATOM 752 O O . VAL A 1 97 ? -11.950 1.018 -8.060 1.00 63.69 97 VAL A O 1
ATOM 755 N N . PRO A 1 98 ? -13.299 1.141 -6.238 1.00 59.75 98 PRO A N 1
ATOM 756 C CA . PRO A 1 98 ? -14.243 2.066 -6.848 1.00 59.75 98 PRO A CA 1
ATOM 757 C C . PRO A 1 98 ? -13.506 3.317 -7.348 1.00 59.75 98 PRO A C 1
ATOM 759 O O . PRO A 1 98 ? -12.575 3.785 -6.683 1.00 59.75 98 PRO A O 1
ATOM 762 N N . PRO A 1 99 ? -13.871 3.887 -8.508 1.00 55.62 99 PRO A N 1
ATOM 763 C CA . PRO A 1 99 ? -13.332 5.178 -8.899 1.00 55.62 99 PRO A CA 1
ATOM 764 C C . PRO A 1 99 ? -13.739 6.203 -7.835 1.00 55.62 99 PRO A C 1
ATOM 766 O O . PRO A 1 99 ? -14.911 6.550 -7.722 1.00 55.62 99 PRO A O 1
ATOM 769 N N . GLU A 1 100 ? -12.785 6.669 -7.026 1.00 54.97 100 GLU A N 1
ATOM 770 C CA . GLU A 1 100 ? -13.006 7.834 -6.171 1.00 54.97 100 GLU A CA 1
ATOM 771 C C . GLU A 1 100 ? -13.453 8.989 -7.071 1.00 54.97 100 GLU A C 1
ATOM 773 O O . GLU A 1 100 ? -12.714 9.418 -7.963 1.00 54.97 100 GLU A O 1
ATOM 778 N N . THR A 1 101 ? -14.667 9.492 -6.835 1.00 42.69 101 THR A N 1
ATOM 779 C CA . THR A 1 101 ? -15.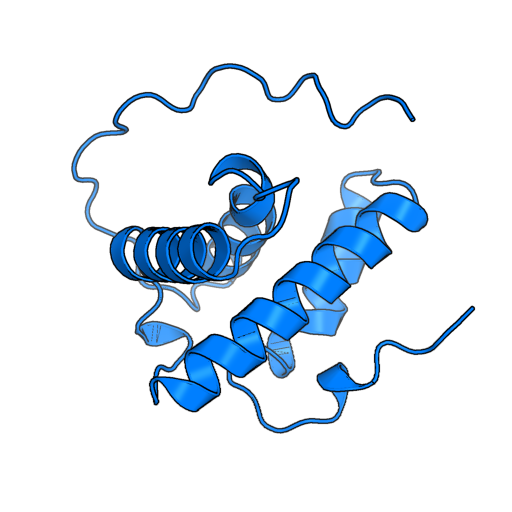092 10.805 -7.313 1.00 42.69 101 THR A CA 1
ATOM 780 C C . THR A 1 101 ? -14.018 11.795 -6.890 1.00 42.69 101 THR A C 1
ATOM 782 O O . THR A 1 101 ? -13.789 11.993 -5.699 1.00 42.69 101 THR A O 1
ATOM 785 N N . LEU A 1 102 ? -13.314 12.342 -7.877 1.00 39.44 102 LEU A N 1
ATOM 786 C CA . LEU A 1 102 ? -12.158 13.212 -7.717 1.00 39.44 102 LEU A CA 1
ATOM 787 C C . LEU A 1 102 ? -12.496 14.405 -6.807 1.00 39.44 102 LEU A C 1
ATOM 789 O O . LEU A 1 102 ? -12.919 15.456 -7.283 1.00 39.44 102 LEU A O 1
ATOM 793 N N . ALA A 1 103 ? -12.232 14.291 -5.507 1.00 38.97 103 ALA A N 1
ATOM 794 C CA . ALA A 1 103 ? -11.765 15.446 -4.765 1.00 38.97 103 ALA A CA 1
ATOM 795 C C . ALA A 1 103 ? -10.352 15.703 -5.300 1.00 38.97 103 ALA A C 1
ATOM 797 O O . ALA A 1 103 ? -9.438 14.932 -5.025 1.00 38.97 103 ALA A O 1
ATOM 798 N N . THR A 1 104 ? -10.272 16.684 -6.202 1.00 36.69 104 THR A N 1
ATOM 799 C CA . THR A 1 104 ? -9.098 17.347 -6.796 1.00 36.69 104 THR A CA 1
ATOM 800 C C . THR A 1 104 ? -7.717 16.795 -6.422 1.00 36.69 104 THR A C 1
ATOM 802 O O . THR A 1 104 ? -7.419 16.673 -5.235 1.00 36.69 104 THR A O 1
ATOM 805 N N . PRO A 1 105 ? -6.808 16.586 -7.396 1.00 42.09 105 PRO A N 1
ATOM 806 C CA . PRO A 1 105 ? -5.435 16.195 -7.103 1.00 42.09 105 PRO A CA 1
ATOM 807 C C . PRO A 1 105 ? -4.759 17.283 -6.260 1.00 42.09 105 PRO A C 1
ATOM 809 O O . PRO A 1 105 ? -4.282 18.289 -6.782 1.00 42.09 105 PRO A O 1
ATOM 812 N N . THR A 1 106 ? -4.700 17.094 -4.944 1.00 39.47 106 THR A N 1
ATOM 813 C CA . THR A 1 106 ? -3.840 17.902 -4.085 1.00 39.47 106 THR A CA 1
ATOM 814 C C . THR A 1 106 ? -2.414 17.437 -4.340 1.00 39.47 106 THR A C 1
ATOM 816 O O . THR A 1 106 ? -1.935 16.493 -3.723 1.00 39.47 106 THR A O 1
ATOM 819 N N . SER A 1 107 ? -1.798 18.059 -5.346 1.00 45.44 107 SER A N 1
ATOM 820 C CA . SER A 1 107 ? -0.360 18.164 -5.597 1.00 45.44 107 SER A CA 1
ATOM 821 C C . SER A 1 107 ? 0.502 17.038 -5.007 1.00 45.44 107 SER A C 1
ATOM 823 O O . SER A 1 107 ? 1.064 17.146 -3.918 1.00 45.44 107 SER A O 1
ATOM 825 N N . CYS A 1 108 ? 0.638 15.952 -5.763 1.00 36.81 108 CYS A N 1
ATOM 826 C CA . CYS A 1 108 ? 1.766 15.023 -5.654 1.00 36.81 108 CYS A CA 1
ATOM 827 C C . CYS A 1 108 ? 2.213 14.578 -7.055 1.00 36.81 108 CYS A C 1
ATOM 829 O O . CYS A 1 108 ? 2.574 13.422 -7.261 1.00 36.81 108 CYS A O 1
ATOM 831 N N . ASP A 1 109 ? 2.172 15.507 -8.016 1.00 39.12 109 ASP A N 1
ATOM 832 C CA . ASP A 1 109 ? 2.657 15.285 -9.385 1.00 39.12 109 ASP A CA 1
ATOM 833 C C . ASP A 1 109 ? 4.125 15.697 -9.589 1.00 39.12 109 ASP A C 1
ATOM 835 O O . ASP A 1 109 ? 4.631 15.666 -10.707 1.00 39.12 109 ASP A O 1
ATOM 839 N N . GLU A 1 110 ? 4.873 16.001 -8.525 1.00 41.50 110 GLU A N 1
ATOM 840 C CA . GLU A 1 110 ? 6.319 16.200 -8.641 1.00 41.50 110 GLU A CA 1
ATOM 841 C C . GLU A 1 110 ? 7.138 15.106 -7.949 1.00 41.50 110 GLU A C 1
ATOM 843 O O . GLU A 1 110 ? 7.018 14.836 -6.756 1.00 41.50 110 GLU A O 1
ATOM 848 N N . MET A 1 111 ? 8.050 14.541 -8.749 1.00 37.28 111 MET A N 1
ATOM 849 C CA . MET A 1 111 ? 9.139 13.610 -8.429 1.00 37.28 111 MET A CA 1
ATOM 850 C C . MET A 1 111 ? 8.890 12.095 -8.546 1.00 37.28 111 MET A C 1
ATOM 852 O O . MET A 1 111 ? 9.364 11.305 -7.725 1.00 37.28 111 MET A O 1
ATOM 856 N N . LEU A 1 112 ? 8.393 11.646 -9.703 1.00 43.22 112 LEU A N 1
ATOM 857 C CA . LEU A 1 112 ? 8.767 10.333 -10.268 1.00 43.22 112 LEU A CA 1
ATOM 858 C C . LEU A 1 112 ? 10.185 10.342 -10.893 1.00 43.22 112 LEU A C 1
ATOM 860 O O . LEU A 1 112 ? 10.374 9.933 -12.035 1.00 43.22 112 LEU A O 1
ATOM 864 N N . VAL A 1 113 ? 11.216 10.783 -10.158 1.00 38.91 113 VAL A N 1
ATOM 865 C CA . VAL A 1 113 ? 12.619 10.706 -10.645 1.00 38.91 113 VAL A CA 1
ATOM 866 C C . VAL A 1 113 ? 13.564 9.940 -9.711 1.00 38.91 113 VAL A C 1
ATOM 868 O O . VAL A 1 113 ? 14.632 9.516 -10.140 1.00 38.91 113 VAL A O 1
ATOM 871 N N . ARG A 1 114 ? 13.188 9.614 -8.466 1.00 42.19 114 ARG A N 1
ATOM 872 C CA . ARG A 1 114 ? 14.153 9.018 -7.513 1.00 42.19 114 ARG A CA 1
ATOM 873 C C . ARG A 1 114 ? 14.196 7.493 -7.388 1.00 42.19 114 ARG A C 1
ATOM 875 O O . ARG A 1 114 ? 14.969 6.997 -6.579 1.00 42.19 114 ARG A O 1
ATOM 882 N N . TYR A 1 115 ? 13.451 6.745 -8.204 1.00 44.56 115 TYR A N 1
ATOM 883 C CA . TYR A 1 115 ? 13.525 5.271 -8.219 1.00 44.56 115 TYR A CA 1
ATOM 884 C C . TYR A 1 115 ? 14.240 4.677 -9.445 1.00 44.56 115 TYR A C 1
ATOM 886 O O . TYR A 1 115 ? 14.210 3.462 -9.640 1.00 44.56 115 TYR A O 1
ATOM 894 N N . ARG A 1 116 ? 14.914 5.508 -10.258 1.00 43.78 116 ARG A N 1
ATOM 895 C CA . ARG A 1 116 ? 15.701 5.044 -11.416 1.00 43.78 116 ARG A CA 1
ATOM 896 C C . ARG A 1 116 ? 17.157 4.681 -11.118 1.00 43.78 116 ARG A C 1
ATOM 898 O O . ARG A 1 116 ? 17.781 4.056 -11.970 1.00 43.78 116 ARG A O 1
ATOM 905 N N . THR A 1 117 ? 17.679 4.960 -9.925 1.00 41.72 117 THR A N 1
ATOM 906 C CA . THR A 1 117 ? 19.082 4.636 -9.630 1.00 41.72 117 THR A CA 1
ATOM 907 C C . THR A 1 117 ? 19.289 4.334 -8.153 1.00 41.72 117 THR A C 1
ATOM 909 O O . THR A 1 117 ? 19.336 5.244 -7.329 1.00 41.72 117 THR A O 1
ATOM 912 N N . ILE A 1 118 ? 19.427 3.046 -7.843 1.00 41.16 118 ILE A N 1
ATOM 913 C CA . ILE A 1 118 ? 20.394 2.537 -6.865 1.00 41.16 118 ILE A CA 1
ATOM 914 C C . ILE A 1 118 ? 21.009 1.280 -7.484 1.00 41.16 118 ILE A C 1
ATOM 916 O O . ILE A 1 118 ? 20.253 0.531 -8.160 1.00 41.16 118 ILE A O 1
#